Protein AF-A0A7Y2E8S4-F1 (afdb_monomer_lite)

Organism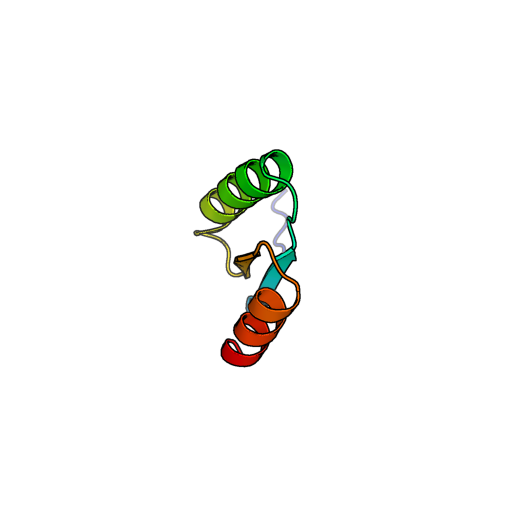: Eiseniibacteriota bacterium (NCBI:txid2212470)

Structure (mmCIF, N/CA/C/O backbone):
data_AF-A0A7Y2E8S4-F1
#
_entry.id   AF-A0A7Y2E8S4-F1
#
loop_
_atom_site.group_PDB
_atom_site.id
_atom_site.type_symbol
_atom_site.label_atom_id
_atom_site.label_alt_id
_atom_site.label_comp_id
_atom_site.label_asym_id
_atom_site.label_entity_id
_atom_site.label_seq_id
_atom_site.pdbx_PDB_ins_code
_atom_site.Cartn_x
_atom_site.Cartn_y
_atom_site.Cartn_z
_atom_site.occupancy
_atom_site.B_iso_or_equiv
_atom_site.auth_seq_id
_atom_site.auth_comp_id
_atom_site.auth_asym_id
_atom_site.auth_atom_id
_atom_site.pdbx_PDB_model_num
ATOM 1 N N . MET A 1 1 ? 1.938 38.367 -0.642 1.00 44.62 1 MET A N 1
ATOM 2 C CA . MET A 1 1 ? 0.591 37.870 -0.984 1.00 44.62 1 MET A CA 1
ATOM 3 C C . MET A 1 1 ? 0.495 36.509 -0.328 1.00 44.62 1 MET A C 1
ATOM 5 O O . MET A 1 1 ? 0.893 35.521 -0.929 1.00 44.62 1 MET A O 1
ATOM 9 N N . ASP A 1 2 ? 0.126 36.497 0.952 1.00 51.81 2 ASP A N 1
ATOM 10 C CA . ASP A 1 2 ? 0.083 35.279 1.759 1.00 51.81 2 ASP A CA 1
ATOM 11 C C . ASP A 1 2 ? -1.230 34.552 1.482 1.00 51.81 2 ASP A C 1
ATOM 13 O O . ASP A 1 2 ? -2.309 34.987 1.884 1.00 51.81 2 ASP A O 1
ATOM 17 N N . LEU A 1 3 ? -1.144 33.465 0.716 1.00 58.34 3 LEU A N 1
ATOM 18 C CA . LEU A 1 3 ? -2.250 32.534 0.541 1.00 58.34 3 LEU A CA 1
ATOM 19 C C . LEU A 1 3 ? -2.380 31.722 1.832 1.00 58.34 3 LEU A C 1
ATOM 21 O O . LEU A 1 3 ? -1.738 30.686 1.996 1.00 58.34 3 LEU A O 1
ATOM 25 N N . HIS A 1 4 ? -3.213 32.198 2.755 1.00 55.25 4 HIS A N 1
ATOM 26 C CA . HIS A 1 4 ? -3.680 31.404 3.886 1.00 55.25 4 HIS A CA 1
ATOM 27 C C . HIS A 1 4 ? -4.625 30.311 3.365 1.00 55.25 4 HIS A C 1
ATOM 29 O O . HIS A 1 4 ? -5.839 30.484 3.308 1.00 55.25 4 HIS A O 1
ATOM 35 N N . TYR A 1 5 ? -4.055 29.189 2.923 1.00 62.22 5 TYR A N 1
ATOM 36 C CA . TYR A 1 5 ? -4.809 27.961 2.703 1.00 62.22 5 TYR A CA 1
ATOM 37 C C . TYR A 1 5 ? -5.081 27.337 4.073 1.00 62.22 5 TYR A C 1
ATOM 39 O O . TYR A 1 5 ? -4.226 26.648 4.632 1.00 62.22 5 TYR A O 1
ATOM 47 N N . GLU A 1 6 ? -6.256 27.606 4.642 1.00 55.16 6 GLU A N 1
ATOM 48 C CA . GLU A 1 6 ? -6.743 26.851 5.796 1.00 55.16 6 GLU A CA 1
ATOM 49 C C . GLU A 1 6 ? -7.066 25.421 5.349 1.00 55.16 6 GLU A C 1
ATOM 51 O O . GLU A 1 6 ? -8.167 25.082 4.913 1.00 55.16 6 GLU A O 1
ATOM 56 N N . SER A 1 7 ? -6.046 24.571 5.414 1.00 58.28 7 SER A N 1
ATOM 57 C CA . SER A 1 7 ? -6.171 23.132 5.246 1.00 58.28 7 SER A CA 1
ATOM 58 C C . SER A 1 7 ? -6.944 22.556 6.435 1.00 58.28 7 SER A C 1
ATOM 60 O O . SER A 1 7 ? -6.347 22.128 7.419 1.00 58.28 7 SER A O 1
ATOM 62 N N . ASN A 1 8 ? -8.268 22.455 6.316 1.00 58.66 8 ASN A N 1
ATOM 63 C CA . ASN A 1 8 ? -9.104 21.634 7.207 1.00 58.66 8 ASN A CA 1
ATOM 64 C C . ASN A 1 8 ? -8.882 20.116 7.020 1.00 58.66 8 ASN A C 1
ATOM 66 O O . ASN A 1 8 ? -9.667 19.302 7.508 1.00 58.66 8 ASN A O 1
ATOM 70 N N . PHE A 1 9 ? -7.842 19.703 6.289 1.00 66.12 9 PHE A N 1
ATOM 71 C CA . PHE A 1 9 ? -7.531 18.300 6.068 1.00 66.12 9 PHE A CA 1
ATOM 72 C C . PHE A 1 9 ? -7.001 17.676 7.366 1.00 66.12 9 PHE A C 1
ATOM 74 O O . PHE A 1 9 ? -5.848 17.880 7.738 1.00 66.12 9 PHE A O 1
ATOM 81 N N . GLN A 1 10 ? -7.841 16.893 8.050 1.00 65.88 10 GLN A N 1
ATOM 82 C CA . GLN A 1 10 ? -7.524 16.231 9.328 1.00 65.88 10 GLN A CA 1
ATOM 83 C C . GLN A 1 10 ? -6.555 15.039 9.191 1.00 65.88 10 GLN A C 1
ATOM 85 O O . GLN A 1 10 ? -6.411 14.232 10.106 1.00 65.88 10 GLN A O 1
ATOM 90 N N . GLY A 1 11 ? -5.876 14.928 8.052 1.00 79.12 11 GLY A N 1
ATOM 91 C CA . GLY A 1 11 ? -5.084 13.764 7.699 1.00 79.12 11 GLY A CA 1
ATOM 92 C C . GLY A 1 11 ? -5.900 12.687 6.997 1.00 79.12 11 GLY A C 1
ATOM 93 O O . GLY A 1 11 ? -7.105 12.805 6.785 1.00 79.12 11 GLY A O 1
ATOM 94 N N . GLY A 1 12 ? -5.206 11.647 6.557 1.00 89.88 12 GLY A N 1
ATOM 95 C CA . GLY A 1 12 ? -5.798 10.565 5.784 1.00 89.88 12 GLY A CA 1
ATOM 96 C C . GLY A 1 12 ? -4.861 9.377 5.689 1.00 89.88 12 GLY A C 1
ATOM 97 O O . GLY A 1 12 ? -3.714 9.434 6.128 1.00 89.88 12 GLY A O 1
ATOM 98 N N . VAL A 1 13 ? -5.355 8.292 5.112 1.00 95.06 13 VAL A N 1
ATOM 99 C CA . VAL A 1 13 ? -4.601 7.053 4.954 1.00 95.06 13 VAL A CA 1
ATOM 1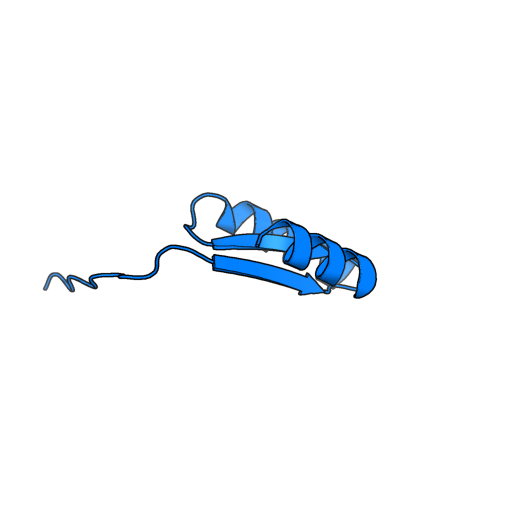00 C C . VAL A 1 13 ? -4.632 6.672 3.481 1.00 95.06 13 VAL A C 1
ATOM 102 O O . VAL A 1 13 ? -5.701 6.602 2.880 1.00 95.06 13 VAL A O 1
ATOM 105 N N . ILE A 1 14 ? -3.462 6.434 2.894 1.00 95.94 14 ILE A N 1
ATOM 106 C CA . ILE A 1 14 ? -3.313 6.005 1.502 1.00 95.94 14 ILE A CA 1
ATOM 107 C C . ILE A 1 14 ? -2.557 4.683 1.480 1.00 95.94 14 ILE A C 1
ATOM 109 O O . ILE A 1 14 ? -1.440 4.597 1.985 1.00 95.94 14 ILE A O 1
ATOM 113 N N 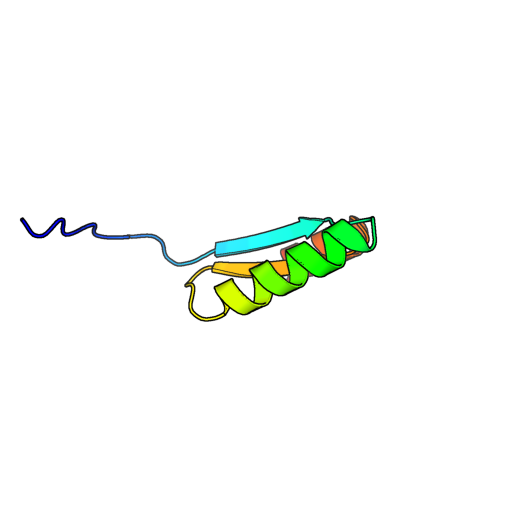. ALA A 1 15 ? -3.137 3.665 0.847 1.00 97.81 15 ALA A N 1
ATOM 114 C CA . ALA A 1 15 ? -2.434 2.432 0.516 1.00 97.81 15 ALA A CA 1
ATOM 115 C C . ALA A 1 15 ? -2.084 2.416 -0.976 1.00 97.81 15 ALA A C 1
ATOM 117 O O . ALA A 1 15 ? -2.965 2.488 -1.832 1.00 97.81 15 ALA A O 1
ATOM 118 N N . VAL A 1 16 ? -0.796 2.305 -1.288 1.00 97.81 16 VAL A N 1
ATOM 119 C CA . VAL A 1 16 ? -0.276 2.210 -2.654 1.00 97.81 16 VAL A CA 1
ATOM 120 C C . VAL A 1 16 ? 0.018 0.747 -2.969 1.00 97.81 16 VAL A C 1
ATOM 122 O O . VAL A 1 16 ? 0.888 0.134 -2.349 1.00 97.81 16 VAL A O 1
ATOM 125 N N . LEU A 1 17 ? -0.689 0.189 -3.954 1.00 98.25 17 LEU A N 1
ATOM 126 C CA . LEU A 1 17 ? -0.409 -1.142 -4.489 1.00 98.25 17 LEU A CA 1
ATOM 127 C C . LEU A 1 17 ? 0.652 -1.045 -5.592 1.00 98.25 17 LEU A C 1
ATOM 129 O O . LEU A 1 17 ? 0.394 -0.511 -6.669 1.00 98.25 17 LEU A O 1
ATOM 133 N N . ALA A 1 18 ? 1.835 -1.592 -5.331 1.00 97.81 18 ALA A N 1
ATOM 134 C CA . ALA A 1 18 ? 2.980 -1.569 -6.230 1.00 97.81 18 ALA A CA 1
ATOM 135 C C . ALA A 1 18 ? 3.504 -3.002 -6.466 1.00 97.81 18 ALA A C 1
ATOM 137 O O . ALA A 1 18 ? 4.401 -3.461 -5.757 1.00 97.81 18 ALA A O 1
ATOM 138 N N . PRO A 1 19 ? 2.942 -3.738 -7.445 1.00 95.50 19 PRO A N 1
ATOM 139 C CA . PRO A 1 19 ? 3.211 -5.169 -7.609 1.00 95.50 19 PRO A CA 1
ATOM 140 C C . PRO A 1 19 ? 4.591 -5.475 -8.213 1.00 95.50 19 PRO A C 1
ATOM 142 O O . PRO A 1 19 ? 5.155 -6.535 -7.951 1.00 95.50 19 PRO A O 1
ATOM 145 N N . SER A 1 20 ? 5.159 -4.561 -9.006 1.00 97.69 20 SER A N 1
ATOM 146 C CA . SER A 1 20 ? 6.501 -4.715 -9.589 1.00 97.69 20 SER A CA 1
ATOM 147 C C . SER A 1 20 ? 7.588 -4.113 -8.698 1.00 97.69 20 SER A C 1
ATOM 149 O O . SER A 1 20 ? 7.343 -3.090 -8.059 1.00 97.69 20 SER A O 1
ATOM 151 N N . ASP A 1 21 ? 8.812 -4.637 -8.766 1.00 97.94 21 ASP A N 1
ATOM 152 C CA . ASP A 1 21 ? 9.945 -4.145 -7.968 1.00 97.94 21 ASP A CA 1
ATOM 153 C C . ASP A 1 21 ? 10.264 -2.665 -8.181 1.00 97.94 21 ASP A C 1
ATOM 155 O O . ASP A 1 21 ? 10.470 -1.941 -7.207 1.00 97.94 21 ASP A O 1
ATOM 159 N N . LEU A 1 22 ? 10.247 -2.193 -9.432 1.00 97.69 22 LEU A N 1
ATOM 160 C CA . LEU A 1 22 ? 10.506 -0.785 -9.735 1.00 97.69 22 LEU A CA 1
ATOM 161 C C . LEU A 1 22 ? 9.452 0.123 -9.090 1.00 97.69 22 LEU A C 1
ATOM 163 O O . LEU A 1 22 ? 9.796 1.066 -8.380 1.00 97.69 22 LEU A O 1
ATOM 167 N N . ALA A 1 23 ? 8.169 -0.185 -9.299 1.00 97.75 23 ALA A N 1
ATOM 168 C CA . ALA A 1 23 ? 7.081 0.573 -8.688 1.00 97.75 23 ALA A CA 1
ATOM 169 C C . ALA A 1 23 ? 7.160 0.537 -7.156 1.00 97.75 23 ALA A C 1
ATOM 171 O O . ALA A 1 23 ? 6.942 1.561 -6.516 1.00 97.75 23 ALA A O 1
ATOM 172 N N . PHE A 1 24 ? 7.506 -0.613 -6.569 1.00 98.19 24 PHE A N 1
ATOM 173 C CA . PHE A 1 24 ? 7.627 -0.762 -5.122 1.00 98.19 24 PHE A CA 1
ATOM 174 C C . PHE A 1 24 ? 8.762 0.103 -4.564 1.00 98.19 24 PHE A C 1
ATOM 176 O O . PHE A 1 24 ? 8.561 0.826 -3.589 1.00 98.19 24 PHE A O 1
ATOM 183 N N . GLY A 1 25 ? 9.928 0.097 -5.216 1.00 98.00 25 GLY A N 1
ATOM 184 C CA . GLY A 1 25 ? 11.052 0.961 -4.856 1.00 98.00 25 GLY A CA 1
ATOM 185 C C . GLY A 1 25 ? 10.695 2.447 -4.929 1.00 98.00 25 GLY A C 1
ATOM 186 O O . GLY A 1 25 ? 10.921 3.181 -3.969 1.00 98.00 25 GLY A O 1
ATOM 187 N N . MET A 1 26 ? 10.065 2.886 -6.024 1.00 98.31 26 MET A N 1
ATOM 188 C CA . MET A 1 26 ? 9.642 4.284 -6.178 1.00 98.31 26 MET A CA 1
ATOM 189 C C . MET A 1 26 ? 8.578 4.690 -5.151 1.00 98.31 26 MET A C 1
ATOM 191 O O . MET A 1 26 ? 8.676 5.756 -4.545 1.00 98.31 26 MET A O 1
ATOM 195 N N . ALA A 1 27 ? 7.586 3.833 -4.904 1.00 97.94 27 ALA A N 1
ATOM 196 C CA . ALA A 1 27 ? 6.538 4.098 -3.925 1.00 97.94 27 ALA A CA 1
ATOM 197 C C . ALA A 1 27 ? 7.087 4.154 -2.490 1.00 97.94 27 ALA A C 1
ATOM 199 O O . ALA A 1 27 ? 6.623 4.967 -1.696 1.00 97.94 27 ALA A O 1
ATOM 200 N N . ARG A 1 28 ? 8.111 3.359 -2.156 1.00 97.62 28 ARG A N 1
ATOM 201 C CA . ARG A 1 28 ? 8.804 3.439 -0.858 1.00 97.62 28 ARG A CA 1
ATOM 202 C C . ARG A 1 28 ? 9.546 4.759 -0.669 1.00 97.62 28 ARG A C 1
ATOM 204 O O . ARG A 1 28 ? 9.507 5.308 0.427 1.00 97.62 28 ARG A O 1
ATOM 211 N N . ILE A 1 29 ? 10.165 5.294 -1.722 1.00 97.69 29 ILE A N 1
ATOM 212 C CA . ILE A 1 29 ? 10.765 6.636 -1.679 1.00 97.69 29 ILE A CA 1
ATOM 213 C C . ILE A 1 29 ? 9.677 7.684 -1.414 1.00 97.69 29 ILE A C 1
ATOM 215 O O . ILE A 1 29 ? 9.841 8.525 -0.535 1.00 97.69 29 ILE A O 1
ATOM 219 N N . TYR A 1 30 ? 8.543 7.601 -2.119 1.00 95.62 30 TYR A N 1
ATOM 220 C CA . TYR A 1 30 ? 7.395 8.481 -1.878 1.00 95.62 30 TYR A CA 1
ATOM 221 C C . TYR A 1 30 ? 6.875 8.381 -0.437 1.00 95.62 30 TYR A C 1
ATOM 223 O O . TYR A 1 30 ? 6.644 9.408 0.197 1.00 95.62 30 TYR A O 1
ATOM 231 N N . GLN A 1 31 ? 6.758 7.165 0.103 1.00 96.25 31 GLN A N 1
ATOM 232 C CA . GLN A 1 31 ? 6.360 6.942 1.490 1.00 96.25 31 GLN A CA 1
ATOM 233 C C . GLN A 1 31 ? 7.288 7.678 2.463 1.00 96.25 31 GLN A C 1
ATOM 235 O O . GLN A 1 31 ? 6.800 8.447 3.282 1.00 96.25 31 GLN A O 1
ATOM 240 N N . SER A 1 32 ? 8.609 7.533 2.324 1.00 95.94 32 SER A N 1
ATOM 241 C CA . SER A 1 32 ? 9.572 8.245 3.178 1.00 95.94 32 SER A CA 1
ATOM 242 C C . SER A 1 32 ? 9.498 9.768 3.036 1.00 95.94 32 SER A C 1
ATOM 244 O O . SER A 1 32 ? 9.650 10.492 4.014 1.00 95.94 32 SER A O 1
ATOM 246 N N . LEU A 1 33 ? 9.229 10.284 1.833 1.00 94.88 33 LEU A N 1
ATOM 247 C CA . LEU A 1 33 ? 9.018 11.722 1.629 1.00 94.88 33 LEU A CA 1
ATOM 248 C C . LEU A 1 33 ? 7.730 12.227 2.301 1.00 94.88 33 LEU A C 1
ATOM 250 O O . LEU A 1 33 ? 7.632 13.409 2.626 1.00 94.88 33 LEU A O 1
ATOM 254 N N . SER A 1 34 ? 6.753 11.343 2.514 1.00 92.00 34 SER A N 1
ATOM 255 C CA . SER A 1 34 ? 5.466 11.667 3.132 1.00 92.00 34 SER A CA 1
ATOM 256 C C . SER A 1 34 ? 5.450 11.586 4.662 1.00 92.00 34 SER A C 1
ATOM 258 O O . SER A 1 34 ? 4.436 11.943 5.247 1.00 92.00 34 SER A O 1
ATOM 260 N N . ASP A 1 35 ? 6.544 11.194 5.326 1.00 88.56 35 ASP A N 1
ATOM 261 C CA . ASP A 1 35 ? 6.572 10.969 6.786 1.00 88.56 35 ASP A CA 1
ATOM 262 C C . ASP A 1 35 ? 6.194 12.212 7.620 1.00 88.56 35 ASP A C 1
ATOM 264 O O . ASP A 1 35 ? 5.683 12.085 8.730 1.00 88.56 35 ASP A O 1
ATOM 268 N N . ASN A 1 36 ? 6.397 13.418 7.078 1.00 87.88 36 ASN A N 1
ATOM 269 C CA . ASN A 1 36 ? 6.020 14.684 7.722 1.00 87.88 36 ASN A CA 1
ATOM 270 C C . ASN A 1 36 ? 4.656 15.232 7.251 1.00 87.88 36 ASN A C 1
ATOM 272 O O . ASN A 1 36 ? 4.304 16.372 7.554 1.00 87.88 36 ASN A O 1
ATOM 276 N N . SER A 1 37 ? 3.902 14.452 6.475 1.00 87.75 37 SER A N 1
ATOM 277 C CA . SER A 1 37 ? 2.556 14.790 6.013 1.00 87.75 37 SER A CA 1
ATOM 278 C C . SER A 1 37 ? 1.509 14.344 7.038 1.00 87.75 37 SER A C 1
ATOM 280 O O . SER A 1 37 ? 1.663 13.291 7.655 1.00 87.75 37 SER A O 1
ATOM 282 N N . PRO A 1 38 ? 0.375 15.056 7.174 1.00 89.19 38 PRO A N 1
ATOM 283 C CA . PRO A 1 38 ? -0.780 14.545 7.915 1.00 89.19 38 PRO A CA 1
ATOM 284 C C . PRO A 1 38 ? -1.406 13.288 7.267 1.00 89.19 38 PRO A C 1
ATOM 286 O O . PRO A 1 38 ? -2.308 12.676 7.836 1.00 89.19 38 PRO A O 1
ATOM 289 N N . VAL A 1 39 ? -0.949 12.883 6.077 1.00 90.94 39 VAL A N 1
ATOM 290 C CA . VAL A 1 39 ? -1.353 11.643 5.404 1.00 90.94 39 VAL A CA 1
ATOM 291 C C . VAL A 1 39 ? -0.391 10.503 5.741 1.00 90.94 39 VAL A C 1
ATOM 293 O O . VAL A 1 39 ? 0.791 10.577 5.418 1.00 90.94 39 VAL A O 1
ATOM 296 N N . LYS A 1 40 ? -0.910 9.398 6.283 1.00 93.94 40 LYS A N 1
ATOM 297 C CA . LYS A 1 40 ? -0.168 8.140 6.418 1.00 93.94 40 LYS A CA 1
ATOM 298 C C . LYS A 1 40 ? -0.174 7.382 5.096 1.00 93.94 40 LYS A C 1
ATOM 300 O O . LYS A 1 40 ? -1.237 7.011 4.599 1.00 93.94 40 LYS A O 1
ATOM 305 N N . VAL A 1 41 ? 1.006 7.095 4.559 1.00 96.62 41 VAL A N 1
ATOM 306 C CA . VAL A 1 41 ? 1.159 6.298 3.336 1.00 96.62 41 VAL A CA 1
ATOM 307 C C . VAL A 1 41 ? 1.695 4.910 3.683 1.00 96.62 41 VAL A C 1
ATOM 309 O O . VAL A 1 41 ? 2.692 4.779 4.390 1.00 96.62 41 VAL A O 1
ATOM 312 N N . GLY A 1 42 ? 1.043 3.870 3.169 1.00 97.44 42 GLY A N 1
ATOM 313 C CA . GLY A 1 42 ? 1.505 2.482 3.191 1.00 97.44 42 GLY A CA 1
ATOM 314 C C . GLY A 1 42 ? 1.750 1.974 1.769 1.00 97.44 42 GLY A C 1
ATOM 315 O O . GLY A 1 42 ? 1.013 2.330 0.852 1.00 97.44 42 GLY A O 1
ATOM 316 N N . VAL A 1 43 ? 2.780 1.149 1.569 1.00 98.31 43 VAL A N 1
ATOM 317 C CA . VAL A 1 43 ? 3.157 0.600 0.254 1.00 98.31 43 VAL A CA 1
ATOM 318 C C . VAL A 1 43 ? 3.163 -0.919 0.329 1.00 98.31 43 VAL A C 1
ATOM 320 O O . VAL A 1 43 ? 3.855 -1.493 1.169 1.00 98.31 43 VAL A O 1
A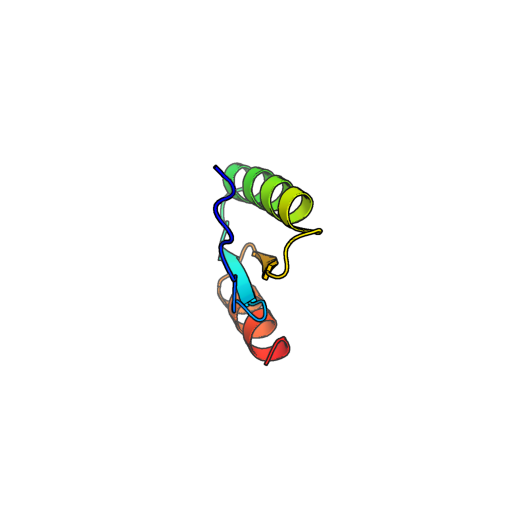TOM 323 N N . PHE A 1 44 ? 2.421 -1.567 -0.566 1.00 98.31 44 PHE A N 1
ATOM 324 C CA . PHE A 1 44 ? 2.151 -3.004 -0.516 1.00 98.31 44 PHE A CA 1
ATOM 325 C C . PHE A 1 44 ? 2.356 -3.655 -1.878 1.00 98.31 44 PHE A C 1
ATOM 327 O O . PHE A 1 44 ? 2.204 -3.012 -2.917 1.00 98.31 44 PHE A O 1
ATOM 334 N N . ARG A 1 45 ? 2.670 -4.954 -1.881 1.00 97.38 45 ARG A N 1
ATOM 335 C CA . ARG A 1 45 ? 2.806 -5.744 -3.118 1.00 97.38 45 ARG A CA 1
ATOM 336 C C . ARG A 1 45 ? 1.523 -6.471 -3.490 1.00 97.38 45 ARG A C 1
ATOM 338 O O . ARG A 1 45 ? 1.336 -6.809 -4.656 1.00 97.38 45 ARG A O 1
ATOM 345 N N . SER A 1 46 ? 0.636 -6.685 -2.521 1.00 97.56 46 SER A N 1
ATOM 346 C CA . SER A 1 46 ? -0.629 -7.375 -2.726 1.00 97.56 46 SER A CA 1
ATOM 347 C C . SER A 1 46 ? -1.827 -6.519 -2.322 1.00 97.56 46 SER A C 1
ATOM 349 O O . SER A 1 46 ? -1.772 -5.692 -1.410 1.00 97.56 46 SER A O 1
ATOM 351 N N . MET A 1 47 ? -2.945 -6.738 -3.014 1.00 97.44 47 MET A N 1
ATOM 352 C CA . MET A 1 47 ? -4.213 -6.074 -2.706 1.00 97.44 47 MET A CA 1
ATOM 353 C C . MET A 1 47 ? -4.771 -6.506 -1.340 1.00 97.44 47 MET A C 1
ATOM 355 O O . MET A 1 47 ? -5.463 -5.724 -0.697 1.00 97.44 47 MET A O 1
ATOM 359 N N . GLY A 1 48 ? -4.490 -7.745 -0.914 1.00 97.88 48 GLY A N 1
ATOM 360 C CA . GLY A 1 48 ? -4.905 -8.271 0.390 1.00 97.88 48 GLY A CA 1
ATOM 361 C C . GLY A 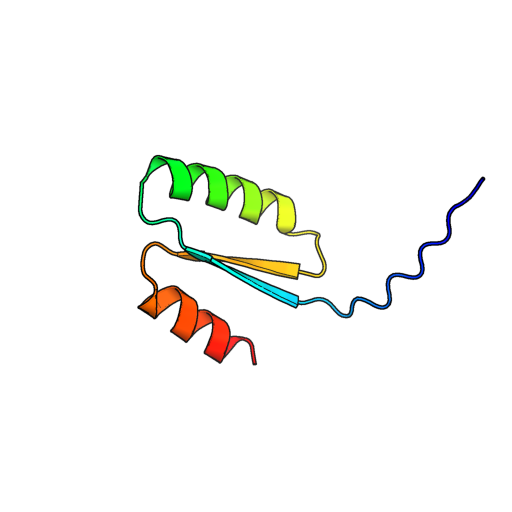1 48 ? -4.266 -7.484 1.529 1.00 97.88 48 GLY A C 1
ATOM 362 O O . GLY A 1 48 ? -4.978 -6.836 2.285 1.00 97.88 48 GLY A O 1
ATOM 363 N N . GLU A 1 49 ? -2.932 -7.415 1.552 1.00 97.31 49 GLU A N 1
ATOM 364 C CA . GLU A 1 49 ? -2.187 -6.653 2.566 1.00 97.31 49 GLU A CA 1
ATOM 365 C C . GLU A 1 49 ? -2.590 -5.174 2.593 1.00 97.31 49 GLU A C 1
ATOM 367 O O . GLU A 1 49 ? -2.746 -4.594 3.665 1.00 97.31 49 GLU A O 1
ATOM 372 N N . ALA A 1 50 ? -2.797 -4.564 1.419 1.00 97.69 50 ALA A N 1
ATOM 373 C CA . ALA A 1 50 ? -3.224 -3.171 1.327 1.00 97.69 50 ALA A CA 1
ATOM 374 C C . ALA A 1 50 ? -4.593 -2.940 1.986 1.00 97.69 50 ALA A C 1
ATOM 376 O O . ALA A 1 50 ? -4.782 -1.947 2.688 1.00 97.69 50 ALA A O 1
ATOM 377 N N . ARG A 1 51 ? -5.548 -3.851 1.767 1.00 97.62 51 ARG A N 1
ATOM 378 C CA . ARG A 1 51 ? -6.889 -3.772 2.359 1.00 97.62 51 ARG A CA 1
ATOM 379 C C . ARG A 1 51 ? -6.860 -4.032 3.856 1.00 97.62 51 ARG A C 1
ATOM 381 O O . ARG A 1 51 ? -7.439 -3.243 4.593 1.00 97.62 51 ARG A O 1
ATOM 388 N N . ASP A 1 52 ? -6.160 -5.075 4.289 1.00 97.88 52 ASP A N 1
ATOM 389 C CA . ASP A 1 52 ? -6.034 -5.419 5.707 1.00 97.88 52 ASP A CA 1
ATOM 390 C C . ASP A 1 52 ? -5.408 -4.259 6.485 1.00 97.88 52 ASP A C 1
ATOM 392 O O . ASP A 1 52 ? -5.894 -3.865 7.548 1.00 97.88 52 ASP A O 1
ATOM 396 N N . TRP A 1 53 ? -4.374 -3.637 5.909 1.00 97.50 53 TRP A N 1
ATOM 397 C CA . TRP A 1 53 ? -3.772 -2.450 6.490 1.00 97.50 53 TRP A CA 1
ATOM 398 C C . TRP A 1 53 ? -4.752 -1.279 6.546 1.00 97.50 53 TRP A C 1
ATOM 400 O O . TRP A 1 53 ? -4.912 -0.710 7.621 1.00 97.50 53 TRP A O 1
ATOM 410 N N . LEU A 1 54 ? -5.451 -0.942 5.455 1.00 96.00 54 LEU A N 1
ATOM 411 C CA . LEU A 1 54 ? -6.457 0.131 5.463 1.00 96.00 54 LEU A CA 1
ATOM 412 C C . LEU A 1 54 ? -7.532 -0.090 6.532 1.00 96.00 54 LEU A C 1
ATOM 414 O O . LEU A 1 54 ? -7.858 0.839 7.266 1.00 96.00 54 LEU A O 1
ATOM 418 N N . SER A 1 55 ? -8.044 -1.315 6.658 1.00 96.44 55 SER A N 1
ATOM 419 C CA . SER A 1 55 ? -9.031 -1.673 7.680 1.00 96.44 55 SER A CA 1
ATOM 420 C C . SER A 1 55 ? -8.494 -1.533 9.107 1.00 96.44 55 SER A C 1
ATOM 422 O O . SER A 1 55 ? -9.274 -1.246 10.005 1.00 96.44 55 SER A O 1
ATOM 424 N N . SER A 1 56 ? -7.181 -1.680 9.322 1.00 94.94 56 SER A N 1
ATOM 425 C CA . SER A 1 56 ? -6.537 -1.444 10.627 1.00 94.94 56 SER A CA 1
ATOM 426 C C . SER A 1 56 ? -6.290 0.032 10.966 1.00 94.94 56 SER A C 1
ATOM 428 O O . SER A 1 56 ? -5.861 0.328 12.080 1.00 94.94 56 SER A O 1
ATOM 430 N N . GLN A 1 57 ? -6.484 0.954 10.013 1.00 88.50 57 GLN A N 1
ATOM 431 C CA . GLN A 1 57 ? -6.312 2.395 10.239 1.00 88.50 57 GLN A CA 1
ATOM 432 C C . GLN A 1 57 ? -7.634 3.129 10.537 1.00 88.50 57 GLN A C 1
ATOM 434 O O . GLN A 1 57 ? -7.595 4.340 10.759 1.00 88.50 57 GLN A O 1
ATOM 439 N N . ALA A 1 58 ? -8.769 2.419 10.500 1.00 68.25 58 ALA A N 1
ATOM 440 C CA . ALA A 1 58 ? -10.09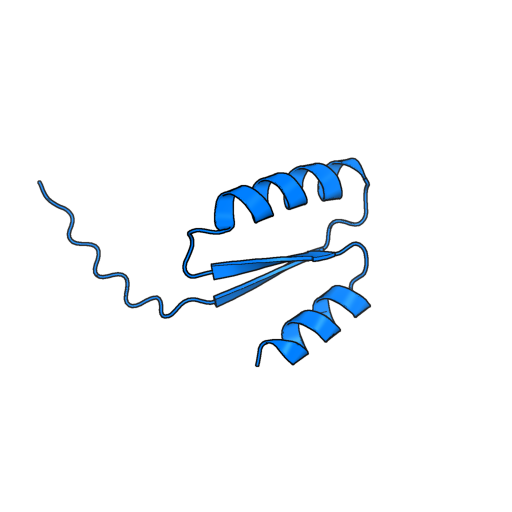6 2.907 10.887 1.00 68.25 58 ALA A CA 1
ATOM 441 C C . ALA A 1 58 ? -10.320 2.750 12.398 1.00 68.25 58 ALA A C 1
ATOM 443 O O . ALA A 1 58 ? -10.951 3.657 12.982 1.00 68.25 58 ALA A O 1
#

Sequence (58 aa):
MDLHYESNFQGGVIAVLAPSDLAFGMARIYQSLSDNSPVKVGVFRSMGEARDWLSSQA

Secondary structure (DSSP, 8-state):
-----------EEEEEE--SHHHHHHHHHHHHHTTTSSEEEEEESSHHHHHHHHHTT-

Foldseek 3Di:
DDPPPPPPPQEEEEEAAQQDPVSQVVLVVVQVVCPPPSYHYHYDNDPVVSVVVRVVVD

pLDDT: mean 88.42, std 15.14, range [44.62, 98.31]

Radius of gyration: 13.93 Å; chains: 1; bounding box: 21×46×21 Å